Protein AF-0000000081334582 (afdb_homodimer)

Solvent-accessible surface area (backbone atoms only — not comparable to full-atom values): 8403 Å² total; per-residue (Å²): 126,75,81,68,70,69,59,63,74,26,74,63,41,49,38,50,49,47,20,54,51,28,42,48,40,22,50,53,44,49,51,43,34,54,54,37,49,55,49,31,76,65,43,90,44,72,69,58,22,52,49,34,50,51,47,31,52,56,46,48,57,39,25,53,53,34,41,52,52,18,51,52,36,48,50,54,53,57,71,73,97,124,75,82,68,70,69,59,62,73,26,73,62,42,49,38,51,48,47,21,55,52,30,42,49,40,22,50,52,43,51,51,43,32,54,54,38,48,56,48,31,75,65,43,90,44,72,69,58,22,50,51,34,49,52,47,30,52,56,46,51,56,40,25,54,55,34,41,52,50,18,52,52,38,48,50,56,55,56,71,73,97

Foldseek 3Di:
DVVPPVCVCDVLVVLVVLLVVLVVLLVVLVVQLVVLQVCLVVDPDPVSSVVSNVVSVVSNVVSVVSNVVSVVSVVVSVVVD/DVVPPPCVCDPLVVLVVLLVVLVVLLVVLVVQLVVLQVCLVVDPDPVSSVVSNVVSVVSNVVSVVSNVVSVVSVVVSVVVD

Organism: NCBI:txid2813360

Structure (mmCIF, N/CA/C/O backbone):
data_AF-0000000081334582-model_v1
#
loop_
_entity.id
_entity.type
_entity.pdbx_description
1 polymer 'Uncharacterized protein'
#
loop_
_atom_site.group_PDB
_atom_site.id
_atom_site.type_symbol
_atom_site.label_atom_id
_atom_site.label_alt_id
_atom_site.label_comp_id
_atom_s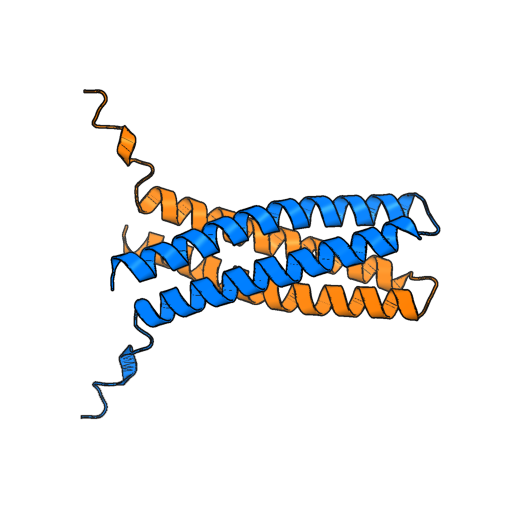ite.label_asym_id
_atom_site.label_entity_id
_atom_site.label_seq_id
_atom_site.pdbx_PDB_ins_code
_atom_site.Cartn_x
_atom_site.Cartn_y
_atom_site.Cartn_z
_atom_site.occupancy
_atom_site.B_iso_or_equiv
_atom_site.auth_seq_id
_atom_site.auth_comp_id
_atom_site.auth_asym_id
_atom_site.auth_atom_id
_atom_site.pdbx_PDB_model_num
ATOM 1 N N . MET A 1 1 ? -18 18.875 32.906 1 37.09 1 MET A N 1
ATOM 2 C CA . MET A 1 1 ? -16.578 18.531 32.875 1 37.09 1 MET A CA 1
ATOM 3 C C . MET A 1 1 ? -16.266 17.562 31.75 1 37.09 1 MET A C 1
ATOM 5 O O . MET A 1 1 ? -15.125 17.125 31.594 1 37.09 1 MET A O 1
ATOM 9 N N . LYS A 1 2 ? -17.203 16.766 31.312 1 43.19 2 LYS A N 1
ATOM 10 C CA . LYS A 1 2 ? -17.031 15.742 30.297 1 43.19 2 LYS A CA 1
ATOM 11 C C . LYS A 1 2 ? -16.672 16.344 28.953 1 43.19 2 LYS A C 1
ATOM 13 O O . LYS A 1 2 ? -16.5 15.633 27.969 1 43.19 2 LYS A O 1
ATOM 18 N N . LYS A 1 3 ? -17.047 17.531 28.656 1 45.72 3 LYS A N 1
ATOM 19 C CA . LYS A 1 3 ? -16.781 18.141 27.359 1 45.72 3 LYS A CA 1
ATOM 20 C C . LYS A 1 3 ? -15.297 18.125 27.031 1 45.72 3 LYS A C 1
ATOM 22 O O . LYS A 1 3 ? -14.891 18.5 25.922 1 45.72 3 LYS A O 1
ATOM 27 N N . LEU A 1 4 ? -14.406 18.188 28.047 1 42.03 4 LEU A N 1
ATOM 28 C CA . LEU A 1 4 ? -12.984 18.453 27.891 1 42.03 4 LEU A CA 1
ATOM 29 C C . LEU A 1 4 ? -12.297 17.312 27.141 1 42.03 4 LEU A C 1
ATOM 31 O O . LEU A 1 4 ? -11.391 17.562 26.344 1 42.03 4 LEU A O 1
ATOM 35 N N . ILE A 1 5 ? -12.492 16.062 27.562 1 43.66 5 ILE A N 1
ATOM 36 C CA . ILE A 1 5 ? -11.594 14.992 27.156 1 43.66 5 ILE A CA 1
ATOM 37 C C . ILE A 1 5 ? -11.828 14.648 25.688 1 43.66 5 ILE A C 1
ATOM 39 O O . ILE A 1 5 ? -11.391 13.602 25.203 1 43.66 5 ILE A O 1
ATOM 43 N N . GLN A 1 6 ? -12.891 15 25.094 1 46.78 6 GLN A N 1
ATOM 44 C CA . GLN A 1 6 ? -13.258 14.461 23.797 1 46.78 6 GLN A CA 1
ATOM 45 C C . GLN A 1 6 ? -12.094 14.562 22.812 1 46.78 6 GLN A C 1
ATOM 47 O O . GLN A 1 6 ? -12 13.773 21.875 1 46.78 6 GLN A O 1
ATOM 52 N N . GLY A 1 7 ? -11.562 15.766 22.703 1 42.19 7 GLY A N 1
ATOM 53 C CA . GLY A 1 7 ? -10.719 16.141 21.578 1 42.19 7 GLY A CA 1
ATOM 54 C C . GLY A 1 7 ? -9.328 15.523 21.641 1 42.19 7 GLY A C 1
ATOM 55 O O . GLY A 1 7 ? -8.359 16.109 21.156 1 42.19 7 GLY A O 1
ATOM 56 N N . LEU A 1 8 ? -9.07 14.812 22.562 1 44.09 8 LEU A N 1
ATOM 57 C CA . LEU A 1 8 ? -7.742 14.242 22.734 1 44.09 8 LEU A CA 1
ATOM 58 C C . LEU A 1 8 ? -7.23 13.625 21.438 1 44.09 8 LEU A C 1
ATOM 60 O O . LEU A 1 8 ? -6.035 13.352 21.312 1 44.09 8 LEU A O 1
ATOM 64 N N . ASP A 1 9 ? -8.125 12.883 20.719 1 51.94 9 ASP A N 1
ATOM 65 C CA . ASP A 1 9 ? -7.602 12.445 19.422 1 51.94 9 ASP A CA 1
ATOM 66 C C . ASP A 1 9 ? -7.184 13.648 18.562 1 51.94 9 ASP A C 1
ATOM 68 O O . ASP A 1 9 ? -7.941 14.086 17.703 1 51.94 9 ASP A O 1
ATOM 72 N N . GLY A 1 10 ? -6.762 14.625 19.203 1 54.69 10 GLY A N 1
ATOM 73 C CA . GLY A 1 10 ? -6.293 15.867 18.625 1 54.69 10 GLY A CA 1
ATOM 74 C C . GLY A 1 10 ? -5.332 15.664 17.469 1 54.69 10 GLY A C 1
ATOM 75 O O . GLY A 1 10 ? -5.133 14.539 17.016 1 54.69 10 GLY A O 1
ATOM 76 N N . PRO A 1 11 ? -5.027 16.719 16.875 1 57.72 11 PRO A N 1
ATOM 77 C CA . PRO A 1 11 ? -4.07 16.672 15.773 1 57.72 11 PRO A CA 1
ATOM 78 C C . PRO A 1 11 ? -2.9 15.734 16.031 1 57.72 11 PRO A C 1
ATOM 80 O O . PRO A 1 11 ? -2.393 15.102 15.102 1 57.72 11 PRO A O 1
ATOM 83 N N . ARG A 1 12 ? -2.551 15.617 17.422 1 59.84 12 ARG A N 1
ATOM 84 C CA . ARG A 1 12 ? -1.423 14.758 17.75 1 59.84 12 ARG A CA 1
ATOM 85 C C . ARG A 1 12 ? -1.778 13.289 17.547 1 59.84 12 ARG A C 1
ATOM 87 O O . ARG A 1 12 ? -0.976 12.516 17.016 1 59.84 12 ARG A O 1
ATOM 94 N N . THR A 1 13 ? -2.951 13.047 18.078 1 72.5 13 THR A N 1
ATOM 95 C CA . THR A 1 13 ? -3.385 11.656 17.938 1 72.5 13 THR A CA 1
ATOM 96 C C . THR A 1 13 ? -3.578 11.297 16.469 1 72.5 13 THR A C 1
ATOM 98 O O . THR A 1 13 ? -3.236 10.188 16.047 1 72.5 13 THR A O 1
ATOM 101 N N . ALA A 1 14 ? -3.934 12.305 15.844 1 74.62 14 ALA A N 1
ATOM 102 C CA . ALA A 1 14 ? -4.16 12.086 14.422 1 74.62 14 ALA A CA 1
ATOM 103 C C . ALA A 1 14 ? -2.844 11.867 13.68 1 74.62 14 ALA A C 1
ATOM 105 O O . ALA A 1 14 ? -2.754 11.008 12.805 1 74.62 14 ALA A O 1
ATOM 106 N N . GLN A 1 15 ? -1.847 12.586 14.102 1 81 15 GLN A N 1
ATOM 107 C CA . GLN A 1 15 ? -0.535 12.453 13.477 1 81 15 GLN A CA 1
ATOM 108 C C . GLN A 1 15 ? 0.131 11.141 13.859 1 81 15 GLN A C 1
ATOM 110 O O . GLN A 1 15 ? 0.804 10.516 13.039 1 81 15 GLN A O 1
ATOM 115 N N . GLN A 1 16 ? -0.071 10.805 15.18 1 87.56 16 GLN A N 1
ATOM 116 C CA . GLN A 1 16 ? 0.464 9.523 15.625 1 87.56 16 GLN A CA 1
ATOM 117 C C . GLN A 1 16 ? -0.192 8.359 14.875 1 87.56 16 GLN A C 1
ATOM 119 O O . GLN A 1 16 ? 0.485 7.414 14.477 1 87.56 16 GLN A O 1
ATOM 124 N N . GLU A 1 17 ? -1.398 8.5 14.711 1 92.38 17 GLU A N 1
ATOM 125 C CA . GLU A 1 17 ? -2.123 7.449 14 1 92.38 17 GLU A CA 1
ATOM 126 C C . GLU A 1 17 ? -1.679 7.363 12.539 1 92.38 17 GLU A C 1
ATOM 128 O O . GLU A 1 17 ? -1.506 6.27 12 1 92.38 17 GLU A O 1
ATOM 133 N N . LEU A 1 18 ? -1.497 8.562 12 1 92.94 18 LEU A N 1
ATOM 134 C CA . LEU A 1 18 ? -1.027 8.586 10.617 1 92.94 18 LEU A CA 1
ATOM 135 C C . LEU A 1 18 ? 0.345 7.938 10.5 1 92.94 18 LEU A C 1
ATOM 137 O O . LEU A 1 18 ? 0.577 7.129 9.594 1 92.94 18 LEU A O 1
ATOM 141 N N . PHE A 1 19 ? 1.298 8.234 11.383 1 94.31 19 PHE A N 1
ATOM 142 C CA . PHE A 1 19 ? 2.633 7.652 11.367 1 94.31 19 PHE A CA 1
ATOM 143 C C . PHE A 1 19 ? 2.559 6.133 11.445 1 94.31 19 PHE A C 1
ATOM 145 O O . PHE A 1 19 ? 3.104 5.434 10.586 1 94.31 19 PHE A O 1
ATOM 152 N N . TYR A 1 20 ? 1.829 5.637 12.43 1 96.25 20 TYR A N 1
ATOM 153 C CA . TYR A 1 20 ? 1.783 4.195 12.641 1 96.25 20 TYR A CA 1
ATOM 154 C C . TYR A 1 20 ? 1.104 3.49 11.477 1 96.25 20 TYR A C 1
ATOM 156 O O . TYR A 1 20 ? 1.545 2.422 11.047 1 96.25 20 TYR A O 1
ATOM 164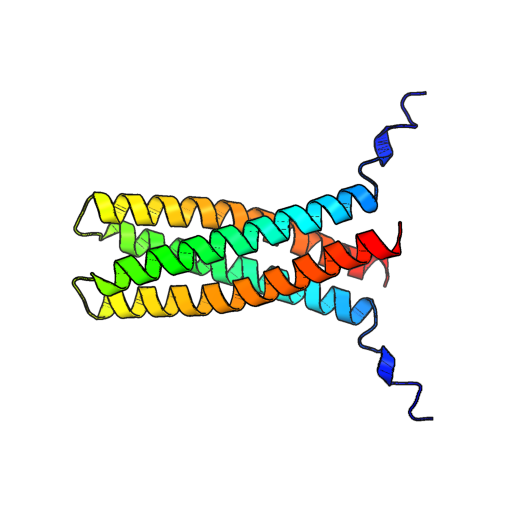 N N . ASP A 1 21 ? 0.007 4.082 10.961 1 97.62 21 ASP A N 1
ATOM 165 C CA . ASP A 1 21 ? -0.731 3.453 9.867 1 97.62 21 ASP A CA 1
ATOM 166 C C . ASP A 1 21 ? 0.089 3.449 8.578 1 97.62 21 ASP A C 1
ATOM 168 O O . ASP A 1 21 ? 0.071 2.473 7.828 1 97.62 21 ASP A O 1
ATOM 172 N N . LEU A 1 22 ? 0.807 4.531 8.305 1 98.12 22 LEU A N 1
ATOM 173 C CA . LEU A 1 22 ? 1.653 4.574 7.117 1 98.12 22 LEU A CA 1
ATOM 174 C C . LEU A 1 22 ? 2.83 3.613 7.25 1 98.12 22 LEU A C 1
ATOM 176 O O . LEU A 1 22 ? 3.225 2.969 6.277 1 98.12 22 LEU A O 1
ATOM 180 N N . GLU A 1 23 ? 3.387 3.521 8.445 1 98.12 23 GLU A N 1
ATOM 181 C CA . GLU A 1 23 ? 4.457 2.562 8.703 1 98.12 23 GLU A CA 1
ATOM 182 C C . GLU A 1 23 ? 3.973 1.129 8.508 1 98.12 23 GLU A C 1
ATOM 184 O O . GLU A 1 23 ? 4.664 0.311 7.898 1 98.12 23 GLU A O 1
ATOM 189 N N . ASP A 1 24 ? 2.857 0.843 9.047 1 98.5 24 ASP A N 1
ATOM 190 C CA . ASP A 1 24 ? 2.254 -0.478 8.898 1 98.5 24 ASP A CA 1
ATOM 191 C C . ASP A 1 24 ? 2.016 -0.81 7.422 1 98.5 24 ASP A C 1
ATOM 193 O O . ASP A 1 24 ? 2.322 -1.916 6.973 1 98.5 24 ASP A O 1
ATOM 197 N N . ALA A 1 25 ? 1.457 0.169 6.695 1 98.75 25 ALA A N 1
ATOM 198 C CA . ALA A 1 25 ? 1.205 -0.038 5.27 1 98.75 25 ALA A CA 1
ATOM 199 C C . ALA A 1 25 ? 2.502 -0.334 4.52 1 98.75 25 ALA A C 1
ATOM 201 O O . ALA A 1 25 ? 2.564 -1.271 3.723 1 98.75 25 ALA A O 1
ATOM 202 N N . ALA A 1 26 ? 3.535 0.423 4.77 1 98.88 26 ALA A N 1
ATOM 203 C CA . ALA A 1 26 ? 4.828 0.198 4.125 1 98.88 26 ALA A CA 1
ATOM 204 C C . ALA A 1 26 ? 5.379 -1.184 4.465 1 98.88 26 ALA A C 1
ATOM 206 O O . ALA A 1 26 ? 5.898 -1.884 3.594 1 98.88 26 ALA A O 1
ATOM 207 N N . ALA A 1 27 ? 5.23 -1.605 5.719 1 98.75 27 ALA A N 1
ATOM 208 C CA . ALA A 1 27 ? 5.73 -2.902 6.172 1 98.75 27 ALA A CA 1
ATOM 209 C C . ALA A 1 27 ? 4.973 -4.043 5.5 1 98.75 27 ALA A C 1
ATOM 211 O O . ALA A 1 27 ? 5.582 -4.996 5.004 1 98.75 27 ALA A O 1
ATOM 212 N N . VAL A 1 28 ? 3.67 -3.961 5.461 1 98.88 28 VAL A N 1
ATOM 213 C CA . VAL A 1 28 ? 2.836 -4.992 4.852 1 98.88 28 VAL A CA 1
ATOM 214 C C . VAL A 1 28 ? 3.154 -5.102 3.363 1 98.88 28 VAL A C 1
ATOM 216 O O . VAL A 1 28 ? 3.281 -6.203 2.828 1 98.88 28 VAL A O 1
ATOM 219 N N . ILE A 1 29 ? 3.266 -3.984 2.705 1 98.94 29 ILE A N 1
ATOM 220 C CA . ILE A 1 29 ? 3.588 -3.994 1.281 1 98.94 29 ILE A CA 1
ATOM 221 C C . ILE A 1 29 ? 4.98 -4.586 1.07 1 98.94 29 ILE A C 1
ATOM 223 O O . ILE A 1 29 ? 5.199 -5.352 0.128 1 98.94 29 ILE A O 1
ATOM 227 N N . GLY A 1 30 ? 5.938 -4.24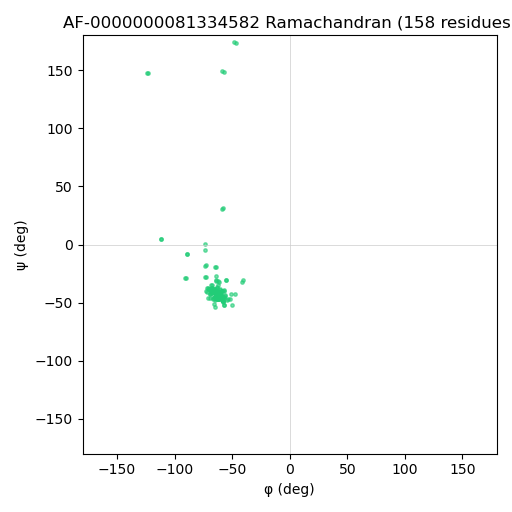6 1.934 1 98.88 30 GLY A N 1
ATOM 228 C CA . GLY A 1 30 ? 7.262 -4.84 1.846 1 98.88 30 GLY A CA 1
ATOM 229 C C . GLY A 1 30 ? 7.25 -6.352 1.975 1 98.88 30 GLY A C 1
ATOM 230 O O . GLY A 1 30 ? 7.902 -7.051 1.2 1 98.88 30 GLY A O 1
ATOM 231 N N . TRP A 1 31 ? 6.57 -6.758 2.936 1 98.88 31 TRP A N 1
ATOM 232 C CA . TRP A 1 31 ? 6.395 -8.195 3.102 1 98.88 31 TRP A CA 1
ATOM 233 C C . TRP A 1 31 ? 5.758 -8.812 1.86 1 98.88 31 TRP A C 1
ATOM 235 O O . TRP A 1 31 ? 6.219 -9.852 1.37 1 98.88 31 TRP A O 1
ATOM 245 N N . ALA A 1 32 ? 4.656 -8.25 1.325 1 98.88 32 ALA A N 1
ATOM 246 C CA . ALA A 1 32 ? 3.955 -8.758 0.151 1 98.88 32 ALA A CA 1
ATOM 247 C C . ALA A 1 32 ? 4.895 -8.867 -1.046 1 98.88 32 ALA A C 1
ATOM 249 O O . ALA A 1 32 ? 4.875 -9.867 -1.771 1 98.88 32 ALA A O 1
ATOM 250 N N . VAL A 1 33 ? 5.684 -7.855 -1.23 1 98.81 33 VAL A N 1
ATOM 251 C CA . VAL A 1 33 ? 6.625 -7.828 -2.344 1 98.81 33 VAL A CA 1
ATOM 252 C C . VAL A 1 33 ? 7.598 -9 -2.232 1 98.81 33 VAL A C 1
ATOM 254 O O . VAL A 1 33 ? 7.883 -9.672 -3.225 1 98.81 33 VAL A O 1
ATOM 257 N N . VAL A 1 34 ? 8.125 -9.289 -1.065 1 98.38 34 VAL A N 1
ATOM 258 C CA . VAL A 1 34 ? 9.039 -10.398 -0.834 1 98.38 34 VAL A CA 1
ATOM 259 C C . VAL A 1 34 ? 8.344 -11.719 -1.137 1 98.38 34 VAL A C 1
ATOM 261 O O . VAL A 1 34 ? 8.875 -12.562 -1.862 1 98.38 34 VAL A O 1
ATOM 264 N N . GLU A 1 35 ? 7.121 -11.891 -0.629 1 98 35 GLU A N 1
ATOM 265 C CA . GLU A 1 35 ? 6.355 -13.117 -0.836 1 98 35 GLU A CA 1
ATOM 266 C C . GLU A 1 35 ? 6.023 -13.32 -2.312 1 98 35 GLU A C 1
ATOM 268 O O . GLU A 1 35 ? 6.18 -14.422 -2.844 1 98 35 GLU A O 1
ATOM 273 N N . LEU A 1 36 ? 5.621 -12.305 -3.008 1 98.25 36 LEU A N 1
ATOM 274 C CA . LEU A 1 36 ? 5.262 -12.383 -4.418 1 98.25 36 LEU A CA 1
ATOM 275 C C . LEU A 1 36 ? 6.48 -12.719 -5.273 1 98.25 36 LEU A C 1
ATOM 277 O O . LEU A 1 36 ? 6.379 -13.477 -6.238 1 98.25 36 LEU A O 1
ATOM 281 N N . SER A 1 37 ? 7.598 -12.156 -4.922 1 97.31 37 SER A N 1
ATOM 282 C CA . SE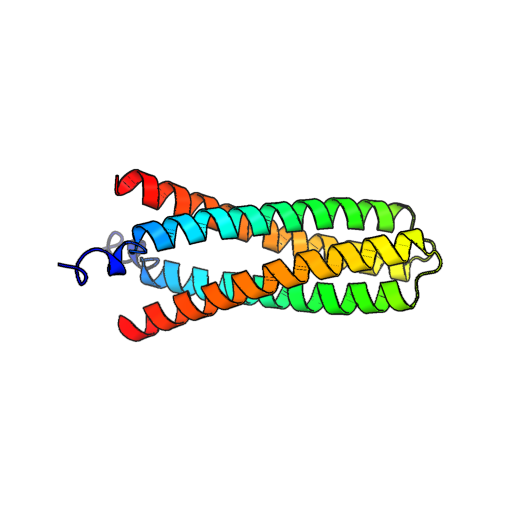R A 1 37 ? 8.828 -12.438 -5.648 1 97.31 37 SER A CA 1
ATOM 283 C C . SER A 1 37 ? 9.242 -13.898 -5.492 1 97.31 37 SER A C 1
ATOM 285 O O . SER A 1 37 ? 9.734 -14.516 -6.441 1 97.31 37 SER A O 1
ATOM 287 N N . ALA A 1 38 ? 9.039 -14.383 -4.27 1 95.62 38 ALA A N 1
ATOM 288 C CA . ALA A 1 38 ? 9.336 -15.797 -4.027 1 95.62 38 ALA A CA 1
ATOM 289 C C . ALA A 1 38 ? 8.422 -16.703 -4.844 1 95.62 38 ALA A C 1
ATOM 291 O O . ALA A 1 38 ? 8.867 -17.688 -5.426 1 95.62 38 ALA A O 1
ATOM 292 N N . ILE A 1 39 ? 7.168 -16.375 -4.918 1 94.88 39 ILE A N 1
ATOM 293 C CA . ILE A 1 39 ? 6.219 -17.141 -5.711 1 94.88 39 ILE A CA 1
ATOM 294 C C . ILE A 1 39 ? 6.586 -17.047 -7.188 1 94.88 39 ILE A C 1
ATOM 296 O O . ILE A 1 39 ? 6.535 -18.047 -7.91 1 94.88 39 ILE A O 1
ATOM 300 N N . ALA A 1 40 ? 6.879 -15.844 -7.613 1 95.56 40 ALA A N 1
ATOM 301 C CA . ALA A 1 40 ? 7.258 -15.625 -9.008 1 95.56 40 ALA A CA 1
ATOM 302 C C . ALA A 1 40 ? 8.469 -16.469 -9.383 1 95.56 40 ALA A C 1
ATOM 304 O O . ALA A 1 40 ? 8.547 -17 -10.5 1 95.56 40 ALA A O 1
ATOM 305 N N . ALA A 1 41 ? 9.414 -16.594 -8.492 1 94.19 41 ALA A N 1
ATOM 306 C CA . ALA A 1 41 ? 10.648 -17.344 -8.742 1 94.19 41 ALA A CA 1
ATOM 307 C C . ALA A 1 41 ? 10.352 -18.828 -8.945 1 94.19 41 ALA A C 1
ATOM 309 O O . ALA A 1 41 ? 11.109 -19.531 -9.609 1 94.19 41 ALA A O 1
ATOM 310 N N . ASN A 1 42 ? 9.188 -19.25 -8.484 1 87.88 42 ASN A N 1
ATOM 311 C CA . ASN A 1 42 ? 8.797 -20.656 -8.578 1 87.88 42 ASN A CA 1
ATOM 312 C C . ASN A 1 42 ? 7.633 -20.844 -9.547 1 87.88 42 ASN A C 1
ATOM 314 O O . ASN A 1 42 ? 7.012 -21.906 -9.57 1 87.88 42 ASN A O 1
ATOM 318 N N . GLY A 1 43 ? 7.32 -19.766 -10.133 1 82.88 43 GLY A N 1
ATOM 319 C CA . GLY A 1 4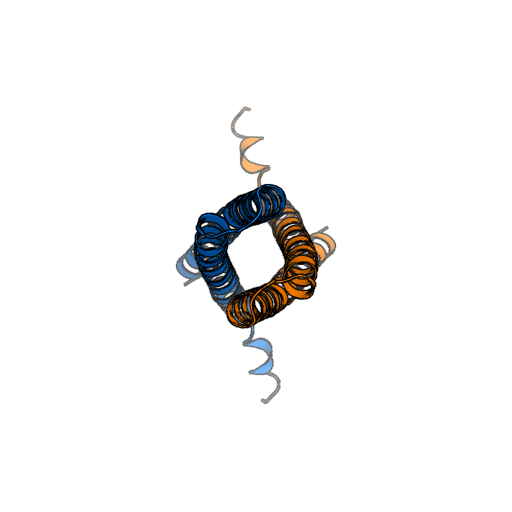3 ? 6.152 -19.781 -11 1 82.88 43 GLY A CA 1
ATOM 320 C C . GLY A 1 43 ? 6.262 -20.797 -12.125 1 82.88 43 GLY A C 1
ATOM 321 O O . GLY A 1 43 ? 7.359 -21.078 -12.609 1 82.88 43 GLY A O 1
ATOM 322 N N . LYS A 1 44 ? 5.172 -21.328 -12.547 1 80.56 44 LYS A N 1
ATOM 323 C CA . LYS A 1 44 ? 5.148 -22.453 -13.492 1 80.56 44 LYS A CA 1
ATOM 324 C C . LYS A 1 44 ? 5.094 -21.938 -14.938 1 80.56 44 LYS A C 1
ATOM 326 O O . LYS A 1 44 ? 5.582 -22.609 -15.852 1 80.56 44 LYS A O 1
ATOM 331 N N . THR A 1 45 ? 4.418 -20.641 -15 1 90.62 45 THR A N 1
ATOM 332 C CA . THR A 1 45 ? 4.305 -20.141 -16.359 1 90.62 45 THR A CA 1
ATOM 333 C C . THR A 1 45 ? 4.949 -18.766 -16.484 1 90.62 45 THR A C 1
ATOM 335 O O . THR A 1 45 ? 4.914 -17.969 -15.531 1 90.62 45 THR A O 1
ATOM 338 N N . PRO A 1 46 ? 5.504 -18.469 -17.625 1 93.88 46 PRO A N 1
ATOM 339 C CA . PRO A 1 46 ? 6.133 -17.156 -17.844 1 93.88 46 PRO A CA 1
ATOM 340 C C . PRO A 1 46 ? 5.164 -16 -17.656 1 93.88 46 PRO A C 1
ATOM 342 O O . PRO A 1 46 ? 5.543 -14.945 -17.141 1 93.88 46 PRO A O 1
ATOM 345 N N . SER A 1 47 ? 3.947 -16.125 -18.094 1 93.25 47 SER A N 1
ATOM 346 C CA . SER A 1 47 ? 2.955 -15.062 -18 1 93.25 47 SER A CA 1
ATOM 347 C C . SER A 1 47 ? 2.629 -14.75 -16.547 1 93.25 47 SER A C 1
ATOM 349 O O . SER A 1 47 ? 2.514 -13.578 -16.172 1 93.25 47 SER A O 1
ATOM 351 N N . GLU A 1 48 ? 2.543 -15.789 -15.781 1 92.88 48 GLU A N 1
ATOM 352 C CA . GLU A 1 48 ? 2.268 -15.609 -14.359 1 92.88 48 GLU A CA 1
ATOM 353 C C . GLU A 1 48 ? 3.453 -14.961 -13.641 1 92.88 48 GLU A C 1
ATOM 355 O O . GLU A 1 48 ? 3.273 -14.062 -12.82 1 92.88 48 GLU A O 1
ATOM 360 N N . THR A 1 49 ? 4.57 -15.43 -13.992 1 95.56 49 THR A N 1
ATOM 361 C CA . THR A 1 49 ? 5.789 -14.875 -13.414 1 95.56 49 THR A CA 1
ATOM 362 C C . THR A 1 49 ? 5.918 -13.391 -13.75 1 95.56 49 THR A C 1
ATOM 364 O O . THR A 1 49 ? 6.188 -12.578 -12.867 1 95.56 49 THR A O 1
ATOM 367 N N . ALA A 1 50 ? 5.648 -13.031 -14.938 1 96.31 50 ALA A N 1
ATOM 368 C CA . ALA A 1 50 ? 5.742 -11.641 -15.375 1 96.31 50 ALA A CA 1
ATOM 369 C C . ALA A 1 50 ? 4.719 -10.766 -14.656 1 96.31 50 ALA A C 1
ATOM 371 O O . ALA A 1 50 ? 5.02 -9.633 -14.281 1 96.31 50 ALA A O 1
ATOM 372 N N . ALA A 1 51 ? 3.566 -11.297 -14.539 1 96.06 51 ALA A N 1
ATOM 373 C CA . ALA A 1 51 ? 2.516 -10.555 -13.844 1 96.06 51 ALA A CA 1
ATOM 374 C C . ALA A 1 51 ? 2.9 -10.281 -12.398 1 96.06 51 ALA A C 1
ATOM 376 O O . ALA A 1 51 ? 2.775 -9.148 -11.914 1 96.06 51 ALA A O 1
ATOM 377 N N . LEU A 1 52 ? 3.434 -11.305 -11.734 1 97.75 52 LEU A N 1
ATOM 378 C CA . LEU A 1 52 ? 3.803 -11.164 -10.336 1 97.75 52 LEU A CA 1
ATOM 379 C C . LEU A 1 52 ? 4.977 -10.211 -10.172 1 97.75 52 LEU A C 1
ATOM 381 O O . LEU A 1 52 ? 5.031 -9.445 -9.203 1 97.75 52 LEU A O 1
ATOM 385 N N . ILE A 1 53 ? 5.875 -10.188 -11.055 1 98 53 ILE A N 1
ATOM 386 C CA . ILE A 1 53 ? 7.02 -9.281 -11.023 1 98 53 ILE A CA 1
ATOM 387 C C . ILE A 1 53 ? 6.551 -7.844 -11.219 1 98 53 ILE A C 1
ATOM 389 O O . ILE A 1 53 ? 6.984 -6.941 -10.5 1 98 53 ILE A O 1
ATOM 393 N N . LYS A 1 54 ? 5.621 -7.648 -12.133 1 98.31 54 LYS A N 1
ATOM 394 C CA . LYS A 1 54 ? 5.074 -6.316 -12.375 1 98.31 54 LYS A CA 1
ATOM 395 C C . LYS A 1 54 ? 4.328 -5.801 -11.148 1 98.31 54 LYS A C 1
ATOM 397 O O . LYS A 1 54 ? 4.508 -4.652 -10.742 1 98.31 54 LYS A O 1
ATOM 402 N N . ILE A 1 55 ? 3.514 -6.637 -10.586 1 98.81 55 ILE A N 1
ATOM 403 C CA . ILE A 1 55 ? 2.785 -6.273 -9.375 1 98.81 55 ILE A CA 1
ATOM 404 C C . ILE A 1 55 ? 3.773 -5.887 -8.273 1 98.81 55 ILE A C 1
ATOM 406 O O . ILE A 1 55 ? 3.607 -4.855 -7.617 1 98.81 55 ILE A O 1
ATOM 410 N N . SER A 1 56 ? 4.785 -6.727 -8.07 1 98.81 56 SER A N 1
ATOM 411 C CA . SER A 1 56 ? 5.781 -6.492 -7.027 1 98.81 56 SER A CA 1
ATOM 412 C C . SER A 1 56 ? 6.504 -5.168 -7.242 1 98.81 56 SER A C 1
ATOM 414 O O . SER A 1 56 ? 6.73 -4.418 -6.289 1 98.81 56 SER A O 1
ATOM 416 N N . ALA A 1 57 ? 6.852 -4.891 -8.461 1 98.62 57 ALA A N 1
ATOM 417 C CA . ALA A 1 57 ? 7.574 -3.658 -8.773 1 98.62 57 ALA A CA 1
ATOM 418 C C . ALA A 1 57 ? 6.715 -2.432 -8.477 1 98.62 57 ALA A C 1
ATOM 420 O O . ALA A 1 57 ? 7.199 -1.451 -7.906 1 98.62 57 ALA A O 1
ATOM 421 N N . LEU A 1 58 ? 5.488 -2.416 -8.867 1 98.81 58 LEU A N 1
ATOM 422 C CA . LEU A 1 58 ? 4.582 -1.296 -8.625 1 98.81 58 LEU A CA 1
ATOM 423 C C . LEU A 1 58 ? 4.324 -1.115 -7.133 1 98.81 58 LEU A C 1
ATOM 425 O O . LEU A 1 58 ? 4.309 0.012 -6.633 1 98.81 58 LEU A O 1
ATOM 429 N N . LEU A 1 59 ? 4.16 -2.234 -6.434 1 98.94 59 LEU A N 1
ATOM 430 C CA . LEU A 1 59 ? 3.961 -2.17 -4.988 1 98.94 59 LEU A CA 1
ATOM 431 C C . LEU A 1 59 ? 5.207 -1.625 -4.293 1 98.94 59 LEU A C 1
ATOM 433 O O . LEU A 1 59 ? 5.102 -0.845 -3.346 1 98.94 59 LEU A O 1
ATOM 437 N N . ALA A 1 60 ? 6.371 -1.999 -4.766 1 98.81 60 ALA A N 1
ATOM 438 C CA . ALA A 1 60 ? 7.617 -1.516 -4.18 1 98.81 60 ALA A CA 1
ATOM 439 C C . ALA A 1 60 ? 7.742 -0.001 -4.328 1 98.81 60 ALA A C 1
ATOM 441 O O . ALA A 1 60 ? 8.188 0.683 -3.402 1 98.81 60 ALA A O 1
ATOM 442 N N . ALA A 1 61 ? 7.371 0.47 -5.453 1 98.75 61 ALA A N 1
ATOM 443 C CA . ALA A 1 61 ? 7.395 1.915 -5.668 1 98.75 61 ALA A CA 1
ATOM 444 C C . ALA A 1 61 ? 6.473 2.631 -4.684 1 98.75 61 ALA A C 1
ATOM 446 O O . ALA A 1 61 ? 6.836 3.668 -4.125 1 98.75 61 ALA A O 1
ATOM 447 N N . GLN A 1 62 ? 5.312 2.094 -4.484 1 98.75 62 GLN A N 1
ATOM 448 C CA . GLN A 1 62 ? 4.379 2.68 -3.523 1 98.75 62 GLN A CA 1
ATOM 449 C C . GLN A 1 62 ? 4.914 2.561 -2.1 1 98.75 62 GLN A C 1
ATOM 451 O O . GLN A 1 62 ? 4.727 3.467 -1.284 1 98.75 62 GLN A O 1
ATOM 456 N N . GLN A 1 63 ? 5.48 1.491 -1.764 1 98.88 63 GLN A N 1
ATOM 457 C CA . GLN A 1 63 ? 6.07 1.278 -0.446 1 98.88 63 GLN A CA 1
ATOM 458 C C . GLN A 1 63 ? 7.07 2.381 -0.104 1 98.88 63 GLN A C 1
ATOM 460 O O . GLN A 1 63 ? 7.074 2.895 1.017 1 98.88 63 GLN A O 1
ATOM 465 N N . GLU A 1 64 ? 7.91 2.672 -1.022 1 98.62 64 GLU A N 1
ATOM 466 C CA . GLU A 1 64 ? 8.922 3.699 -0.81 1 98.62 64 GLU A CA 1
ATOM 467 C C . GLU A 1 64 ? 8.289 5.047 -0.476 1 98.62 64 GLU A C 1
ATOM 469 O O . GLU A 1 64 ? 8.719 5.734 0.449 1 98.62 64 GLU A O 1
ATOM 474 N N . LYS A 1 65 ? 7.305 5.422 -1.193 1 98.06 65 LYS A N 1
ATOM 475 C CA . LYS A 1 65 ? 6.625 6.688 -0.954 1 98.06 65 LYS A CA 1
ATOM 476 C C . LYS A 1 65 ? 5.984 6.715 0.431 1 98.06 65 LYS A C 1
ATOM 478 O O . LYS A 1 65 ? 6.102 7.707 1.156 1 98.06 65 LYS A O 1
ATOM 483 N N . LEU A 1 66 ? 5.297 5.633 0.752 1 98.44 66 LEU A N 1
ATOM 484 C CA . LEU A 1 66 ? 4.602 5.574 2.035 1 98.44 66 LEU A CA 1
ATOM 485 C C . LEU A 1 66 ? 5.594 5.641 3.191 1 98.44 66 LEU A C 1
ATOM 487 O O . LEU A 1 66 ? 5.309 6.246 4.227 1 98.44 66 LEU A O 1
ATOM 491 N N . ALA A 1 67 ? 6.742 5.012 3.002 1 98.31 67 ALA A N 1
ATOM 492 C CA . ALA A 1 67 ? 7.781 5.051 4.023 1 98.31 67 ALA A CA 1
ATOM 493 C C . ALA A 1 67 ? 8.297 6.473 4.23 1 98.31 67 ALA A C 1
ATOM 495 O O . ALA A 1 67 ? 8.547 6.891 5.359 1 98.31 67 ALA A O 1
ATOM 496 N N . VAL A 1 68 ? 8.477 7.152 3.145 1 96.94 68 VAL A N 1
ATOM 497 C CA . VAL A 1 68 ? 8.922 8.539 3.215 1 96.94 68 VAL A CA 1
ATOM 498 C C . VAL A 1 68 ? 7.922 9.359 4.023 1 96.94 68 VAL A C 1
ATOM 500 O O . VAL A 1 68 ? 8.305 10.086 4.941 1 96.94 68 VAL A O 1
ATOM 503 N N . TYR A 1 69 ? 6.633 9.211 3.744 1 95.94 69 TYR A N 1
ATOM 504 C CA . TYR A 1 69 ? 5.609 9.984 4.438 1 95.94 69 TYR A CA 1
ATOM 505 C C . TYR A 1 69 ? 5.527 9.586 5.906 1 95.94 69 TYR A C 1
ATOM 507 O O . TYR A 1 69 ? 5.246 10.422 6.77 1 95.94 69 TYR A O 1
ATOM 515 N N . ALA A 1 70 ? 5.695 8.305 6.199 1 96.25 70 ALA A N 1
ATOM 516 C CA . ALA A 1 70 ? 5.75 7.875 7.598 1 96.25 70 ALA A CA 1
ATOM 517 C C . ALA A 1 70 ? 6.863 8.602 8.352 1 96.25 70 ALA A C 1
ATOM 519 O O . ALA A 1 70 ? 6.66 9.055 9.477 1 96.25 70 ALA A O 1
ATOM 520 N N . GLY A 1 71 ? 8.023 8.672 7.719 1 94.88 71 GLY A N 1
ATOM 521 C CA . GLY A 1 71 ? 9.125 9.406 8.312 1 94.88 71 GLY A CA 1
ATOM 522 C C . GLY A 1 71 ? 8.805 10.867 8.555 1 94.88 71 GLY A C 1
ATOM 523 O O . GLY A 1 71 ? 9.156 11.414 9.602 1 94.88 71 GLY A O 1
ATOM 524 N N . GLU A 1 72 ? 8.164 11.531 7.598 1 92.5 72 GLU A N 1
ATOM 525 C CA . GLU A 1 72 ? 7.766 12.93 7.746 1 92.5 72 GLU A CA 1
ATOM 526 C C . GLU A 1 72 ? 6.805 13.102 8.922 1 92.5 72 GLU A C 1
ATOM 528 O O . GLU A 1 72 ? 6.941 14.047 9.703 1 92.5 72 GLU A O 1
ATOM 533 N N . ALA A 1 73 ? 5.809 12.203 8.984 1 91.06 73 ALA A N 1
ATOM 534 C CA . ALA A 1 73 ? 4.828 12.25 10.07 1 91.06 73 ALA A CA 1
ATOM 535 C C . ALA A 1 73 ? 5.504 12.086 11.422 1 91.06 73 ALA A C 1
ATOM 537 O O . ALA A 1 73 ? 5.141 12.758 12.391 1 91.06 73 ALA A O 1
ATOM 538 N N . LYS A 1 74 ? 6.484 11.227 11.477 1 91.19 74 LYS A N 1
ATOM 539 C CA . LYS A 1 74 ? 7.234 11.008 12.703 1 91.19 74 LYS A CA 1
ATOM 540 C C . LYS A 1 74 ? 8 12.258 13.117 1 91.19 74 LYS A C 1
ATOM 542 O O . LYS A 1 74 ? 8.008 12.633 14.289 1 91.19 74 LYS A O 1
ATOM 547 N N . SER A 1 75 ? 8.695 12.867 12.172 1 89.56 75 SER A N 1
ATOM 548 C CA . SER A 1 75 ? 9.492 14.062 12.422 1 89.56 75 SER A CA 1
ATOM 549 C C . SER A 1 75 ? 8.617 15.211 12.906 1 89.56 75 SER A C 1
ATOM 551 O O . SER A 1 75 ? 9.023 15.984 13.773 1 89.56 75 SER A O 1
ATOM 553 N N . GLN A 1 76 ? 7.453 15.438 12.305 1 81.88 76 GLN A N 1
ATOM 554 C CA . GLN A 1 76 ? 6.527 16.5 12.703 1 81.88 76 GLN A CA 1
ATOM 555 C C . GLN A 1 76 ? 6.051 16.297 14.141 1 81.88 76 GLN A C 1
ATOM 557 O O . GLN A 1 76 ? 5.812 17.281 14.852 1 81.88 76 GLN A O 1
ATOM 562 N N . ARG A 1 77 ? 5.949 15.117 14.531 1 77.69 77 ARG A N 1
ATOM 563 C CA . ARG A 1 77 ? 5.586 14.812 15.906 1 77.69 77 ARG A CA 1
ATOM 564 C C . ARG A 1 77 ? 6.703 15.203 16.875 1 77.69 77 ARG A C 1
ATOM 566 O O . ARG A 1 77 ? 6.441 15.695 17.969 1 77.69 77 ARG A O 1
ATOM 573 N N . ILE A 1 78 ? 7.918 14.969 16.406 1 74.62 78 ILE A N 1
ATOM 574 C CA . ILE A 1 78 ? 9.078 15.266 17.234 1 74.62 78 ILE A CA 1
ATOM 575 C C . ILE A 1 78 ? 9.234 16.781 17.375 1 74.62 78 ILE A C 1
ATOM 577 O O . ILE A 1 78 ? 9.562 17.281 18.453 1 74.62 78 ILE A O 1
ATOM 581 N N . THR A 1 79 ? 9 17.609 16.391 1 74.81 79 THR A N 1
ATOM 582 C CA . THR A 1 79 ? 9.203 19.047 16.406 1 74.81 79 THR A CA 1
ATOM 583 C C . THR A 1 79 ? 8.125 19.734 17.25 1 74.81 79 THR A C 1
ATOM 585 O O . THR A 1 79 ? 8.336 20.828 17.75 1 74.81 79 THR A O 1
ATOM 588 N N . ARG A 1 80 ? 7.02 19.125 17.312 1 64.81 80 ARG A N 1
ATOM 589 C CA . ARG A 1 80 ? 5.941 19.75 18.062 1 64.81 80 ARG A CA 1
ATOM 590 C C . ARG A 1 80 ? 5.969 19.328 19.531 1 64.81 80 ARG A C 1
ATOM 592 O O . ARG A 1 80 ? 5.191 19.828 20.344 1 64.81 80 ARG A O 1
ATOM 599 N N . LEU A 1 81 ? 6.73 18.453 19.844 1 54.06 81 LEU A N 1
ATOM 600 C CA . LEU A 1 81 ? 6.945 18.125 21.25 1 54.06 81 LEU A CA 1
ATOM 601 C C . LEU A 1 81 ? 7.988 19.047 21.875 1 54.06 81 LEU A C 1
ATOM 603 O O . LEU A 1 81 ? 8.883 19.531 21.172 1 54.06 81 LEU A O 1
ATOM 607 N N . MET B 1 1 ? 15.625 38.438 -5.434 1 38.41 1 MET B N 1
ATOM 608 C CA . MET B 1 1 ? 14.273 38.031 -5.84 1 38.41 1 MET B CA 1
ATOM 609 C C . MET B 1 1 ? 14.102 36.531 -5.805 1 38.41 1 MET B C 1
ATOM 611 O O . MET B 1 1 ? 13.047 36 -6.168 1 38.41 1 MET B O 1
ATOM 615 N N . LYS B 1 2 ? 15.133 35.781 -5.988 1 44.34 2 LYS B N 1
ATOM 616 C CA . LYS B 1 2 ? 15.133 34.312 -6.047 1 44.34 2 LYS B CA 1
ATOM 617 C C . LYS B 1 2 ? 14.664 33.719 -4.723 1 44.34 2 LYS B C 1
ATOM 619 O O . LYS B 1 2 ? 14.531 32.5 -4.605 1 44.34 2 LYS B O 1
ATOM 624 N N . LYS B 1 3 ? 14.922 34.2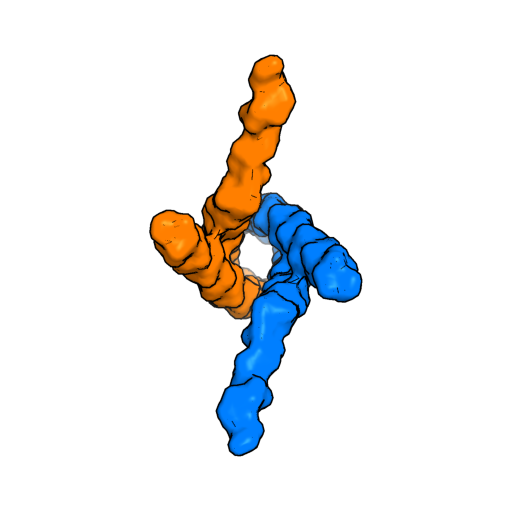5 -3.629 1 46.38 3 LYS B N 1
ATOM 625 C CA . LYS B 1 3 ? 14.547 33.719 -2.326 1 46.38 3 LYS B CA 1
ATOM 626 C C . LYS B 1 3 ? 13.047 33.469 -2.238 1 46.38 3 LYS B C 1
ATOM 628 O O . LYS B 1 3 ? 12.562 32.906 -1.248 1 46.38 3 LYS B O 1
ATOM 633 N N . LEU B 1 4 ? 12.195 34.219 -2.93 1 42.59 4 LEU B N 1
ATOM 634 C CA . LEU B 1 4 ? 10.75 34.25 -2.787 1 42.59 4 LEU B CA 1
ATOM 635 C C . LEU B 1 4 ? 10.141 32.906 -3.191 1 42.59 4 LEU B C 1
ATOM 637 O O . LEU B 1 4 ? 9.156 32.469 -2.6 1 42.59 4 LEU B O 1
ATOM 641 N N . ILE B 1 5 ? 10.438 32.375 -4.41 1 44.22 5 ILE B N 1
ATOM 642 C CA . ILE B 1 5 ? 9.648 31.297 -5 1 44.22 5 ILE B CA 1
ATOM 643 C C . ILE B 1 5 ? 9.945 29.984 -4.277 1 44.22 5 ILE B C 1
ATOM 645 O O . ILE B 1 5 ? 9.594 28.906 -4.758 1 44.22 5 ILE B O 1
ATOM 649 N N . GLN B 1 6 ? 10.984 29.844 -3.572 1 47.09 6 GLN B N 1
ATOM 650 C CA . GLN B 1 6 ? 11.414 28.531 -3.082 1 47.09 6 GLN B CA 1
ATOM 651 C C . GLN B 1 6 ? 10.281 27.812 -2.363 1 47.09 6 GLN B C 1
ATOM 653 O O . GLN B 1 6 ? 10.305 26.594 -2.219 1 47.09 6 GLN B O 1
ATOM 658 N N . GLY B 1 7 ? 9.625 28.547 -1.4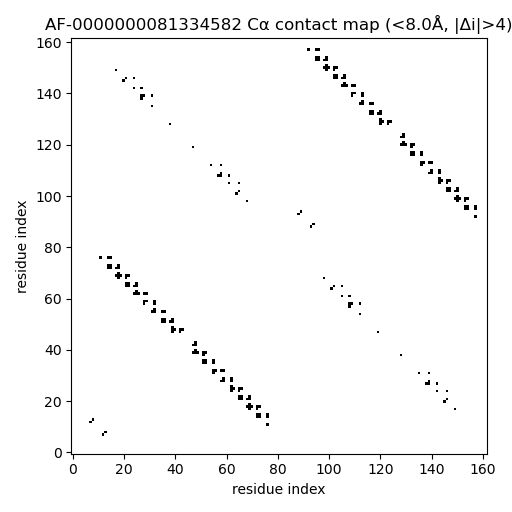94 1 42.09 7 GLY B N 1
ATOM 659 C CA . GLY B 1 7 ? 8.742 27.969 -0.49 1 42.09 7 GLY B CA 1
ATOM 660 C C . GLY B 1 7 ? 7.438 27.469 -1.065 1 42.09 7 GLY B C 1
ATOM 661 O O . GLY B 1 7 ? 6.426 27.406 -0.363 1 42.09 7 GLY B O 1
ATOM 662 N N . LEU B 1 8 ? 7.215 27.672 -2.23 1 44.25 8 LEU B N 1
ATOM 663 C CA . LEU B 1 8 ? 5.941 27.297 -2.836 1 44.25 8 LEU B CA 1
ATOM 664 C C . LEU B 1 8 ? 5.598 25.844 -2.514 1 44.25 8 LEU B C 1
ATOM 666 O O . LEU B 1 8 ? 4.457 25.422 -2.703 1 44.25 8 LEU B O 1
ATOM 670 N N . ASP B 1 9 ? 6.621 24.938 -2.602 1 52 9 ASP B N 1
ATOM 671 C CA . ASP B 1 9 ? 6.242 23.609 -2.143 1 52 9 ASP B CA 1
ATOM 672 C C . ASP B 1 9 ? 5.773 23.641 -0.689 1 52 9 ASP B C 1
ATOM 674 O O . ASP B 1 9 ? 6.535 23.312 0.221 1 52 9 ASP B O 1
ATOM 678 N N . GLY B 1 10 ? 5.227 24.703 -0.333 1 55.12 10 GLY B N 1
ATOM 679 C CA . GLY B 1 10 ? 4.684 24.969 0.986 1 55.12 10 GLY B CA 1
ATOM 680 C C . GLY B 1 10 ? 3.789 23.875 1.511 1 55.12 10 GLY B C 1
ATOM 681 O O . GLY B 1 10 ? 3.691 22.797 0.9 1 55.12 10 GLY B O 1
ATOM 682 N N . PRO B 1 11 ? 3.42 24.047 2.67 1 57.94 11 PRO B N 1
ATOM 683 C CA . PRO B 1 11 ? 2.516 23.078 3.301 1 57.94 11 PRO B CA 1
ATOM 684 C C . PRO B 1 11 ? 1.413 22.594 2.359 1 57.94 11 PRO B C 1
ATOM 686 O O . PRO B 1 11 ? 0.999 21.438 2.426 1 57.94 11 PRO B O 1
ATOM 689 N N . ARG B 1 12 ? 1.008 23.594 1.423 1 60.09 12 ARG B N 1
ATOM 690 C CA . ARG B 1 12 ? -0.06 23.234 0.495 1 60.09 12 ARG B CA 1
ATOM 691 C C . ARG B 1 12 ? 0.42 22.203 -0.52 1 60.09 12 ARG B C 1
ATOM 693 O O . ARG B 1 12 ? -0.293 21.234 -0.823 1 60.09 12 ARG B O 1
ATOM 700 N N . THR B 1 13 ? 1.589 22.562 -0.996 1 72.38 13 THR B N 1
ATOM 701 C CA . THR B 1 13 ? 2.139 21.625 -1.979 1 72.38 13 THR B CA 1
ATOM 702 C C . THR B 1 13 ? 2.418 20.266 -1.343 1 72.38 13 THR B C 1
ATOM 704 O O . THR B 1 13 ? 2.184 19.234 -1.961 1 72.38 13 THR B O 1
ATOM 707 N N . ALA B 1 14 ? 2.725 20.422 -0.153 1 74.56 14 ALA B N 1
ATOM 708 C CA . ALA B 1 14 ? 3.027 19.188 0.57 1 74.56 14 ALA B CA 1
ATOM 709 C C . ALA B 1 14 ? 1.763 18.375 0.804 1 74.56 14 ALA B C 1
ATOM 711 O O . ALA B 1 14 ? 1.779 17.141 0.675 1 74.56 14 ALA B O 1
ATOM 712 N N . GLN B 1 15 ? 0.695 19.062 1.067 1 81.06 15 GLN B N 1
ATOM 713 C CA . GLN B 1 15 ? -0.572 18.391 1.31 1 81.06 15 GLN B CA 1
ATOM 714 C C . GLN B 1 15 ? -1.149 17.812 0.016 1 81.06 15 GLN B C 1
ATOM 716 O O . GLN B 1 15 ? -1.737 16.734 0.014 1 81.06 15 GLN B O 1
ATOM 721 N N . GLN B 1 16 ? -0.99 18.656 -1.052 1 87.56 16 GLN B N 1
ATOM 722 C CA . GLN B 1 16 ? -1.442 18.172 -2.352 1 87.56 16 GLN B CA 1
ATOM 723 C C . GLN B 1 16 ? -0.667 16.922 -2.775 1 87.56 16 GLN B C 1
ATOM 725 O O . GLN B 1 16 ? -1.249 15.969 -3.291 1 87.56 16 GLN B O 1
ATOM 730 N N . GLU B 1 17 ? 0.537 16.969 -2.523 1 92.38 17 GLU B N 1
ATOM 731 C CA . GLU B 1 17 ? 1.37 15.828 -2.877 1 92.38 17 GLU B CA 1
ATOM 732 C C . GLU B 1 17 ? 0.994 14.602 -2.055 1 92.38 17 GLU B C 1
ATOM 734 O O . GLU B 1 17 ? 0.933 13.492 -2.584 1 92.38 17 GLU B O 1
ATOM 739 N N . LEU B 1 18 ? 0.73 14.898 -0.795 1 92.94 18 LEU B N 1
ATOM 740 C CA . LEU B 1 18 ? 0.314 13.797 0.063 1 92.94 18 LEU B CA 1
ATOM 741 C C . LEU B 1 18 ? -0.996 13.188 -0.428 1 92.94 18 LEU B C 1
ATOM 743 O O . LEU B 1 18 ? -1.128 11.969 -0.504 1 92.94 18 LEU B O 1
ATOM 747 N N . PHE B 1 19 ? -2 13.984 -0.775 1 94.44 19 PHE B N 1
ATOM 748 C CA . PHE B 1 19 ? -3.283 13.508 -1.279 1 94.44 19 PHE B CA 1
ATOM 749 C C . PHE B 1 19 ? -3.09 12.641 -2.516 1 94.44 19 PHE B C 1
ATOM 751 O O . PHE B 1 19 ? -3.539 11.492 -2.549 1 94.44 19 PHE B O 1
ATOM 758 N N . TYR B 1 20 ? -2.357 13.164 -3.484 1 96.25 20 TYR B N 1
ATOM 759 C CA . TYR B 1 20 ? -2.205 12.445 -4.746 1 96.25 20 TYR B CA 1
ATOM 760 C C . TYR B 1 20 ? -1.425 11.156 -4.547 1 96.25 20 TYR B C 1
ATOM 762 O O . TYR B 1 20 ? -1.762 10.125 -5.133 1 96.25 20 TYR B O 1
ATOM 770 N N . ASP B 1 21 ? -0.362 11.195 -3.719 1 97.56 21 ASP B N 1
ATOM 771 C CA . ASP B 1 21 ? 0.466 10.016 -3.506 1 97.56 21 ASP B CA 1
ATOM 772 C C . ASP B 1 21 ? -0.3 8.938 -2.742 1 97.56 21 ASP B C 1
ATOM 774 O O . ASP B 1 21 ? -0.173 7.746 -3.041 1 97.56 21 ASP B O 1
ATOM 778 N N . LEU B 1 22 ? -1.09 9.32 -1.756 1 98.12 22 LEU B N 1
ATOM 779 C CA . LEU B 1 22 ? -1.891 8.352 -1.018 1 98.12 22 LEU B CA 1
ATOM 780 C C . LEU B 1 22 ? -2.99 7.77 -1.9 1 98.12 22 LEU B C 1
ATOM 782 O O . LEU B 1 22 ? -3.295 6.578 -1.817 1 98.12 22 LEU B O 1
ATOM 786 N N . GLU B 1 23 ? -3.58 8.617 -2.742 1 98.12 23 GLU B N 1
ATOM 787 C CA . GLU B 1 23 ? -4.578 8.141 -3.695 1 98.12 23 GLU B CA 1
ATOM 788 C C . GLU B 1 23 ? -3.969 7.141 -4.676 1 98.12 23 GLU B C 1
ATOM 790 O O . GLU B 1 23 ? -4.566 6.102 -4.965 1 98.12 23 GLU B O 1
ATOM 795 N N . ASP B 1 24 ? -2.857 7.473 -5.176 1 98.5 24 ASP B N 1
ATOM 796 C CA . ASP B 1 24 ? -2.143 6.59 -6.094 1 98.5 24 ASP B CA 1
ATOM 797 C C . ASP B 1 24 ? -1.824 5.25 -5.43 1 98.5 24 ASP B C 1
ATOM 799 O O . ASP B 1 24 ? -2.025 4.191 -6.027 1 98.5 24 ASP B O 1
ATOM 803 N N . ALA B 1 25 ? -1.317 5.32 -4.191 1 98.75 25 ALA B N 1
ATOM 804 C CA . ALA B 1 25 ? -0.998 4.098 -3.461 1 98.75 25 ALA B CA 1
ATOM 805 C C . ALA B 1 25 ? -2.238 3.229 -3.279 1 98.75 25 ALA B C 1
ATOM 807 O O . ALA B 1 25 ? -2.195 2.02 -3.521 1 98.75 25 ALA B O 1
ATOM 808 N N . ALA B 1 26 ? -3.334 3.809 -2.883 1 98.81 26 ALA B N 1
ATOM 809 C CA . ALA B 1 26 ? -4.578 3.062 -2.711 1 98.81 26 ALA B CA 1
ATOM 810 C C . ALA B 1 26 ? -5.031 2.436 -4.027 1 98.81 26 ALA B C 1
ATOM 812 O O . ALA B 1 26 ? -5.461 1.281 -4.055 1 98.81 26 ALA B O 1
ATOM 813 N N . ALA B 1 27 ? -4.898 3.174 -5.129 1 98.75 27 ALA B N 1
ATOM 814 C CA . ALA B 1 27 ? -5.312 2.689 -6.445 1 98.75 27 ALA B CA 1
ATOM 815 C C . ALA B 1 27 ? -4.441 1.519 -6.895 1 98.75 27 ALA B C 1
ATOM 817 O O . ALA B 1 27 ? -4.957 0.499 -7.363 1 98.75 27 ALA B O 1
ATOM 818 N N . VAL B 1 28 ? -3.143 1.64 -6.754 1 98.88 28 VAL B N 1
ATOM 819 C CA . VAL B 1 28 ? -2.209 0.591 -7.148 1 98.88 28 VAL B CA 1
ATOM 820 C C . VAL B 1 28 ? -2.463 -0.667 -6.32 1 98.88 28 VAL B C 1
ATOM 822 O O . VAL B 1 28 ? -2.479 -1.778 -6.859 1 98.88 28 VAL B O 1
ATOM 825 N N . ILE B 1 29 ? -2.648 -0.51 -5.043 1 98.94 29 ILE B N 1
ATOM 826 C CA . ILE B 1 29 ? -2.92 -1.656 -4.184 1 98.94 29 ILE B CA 1
ATOM 827 C C . ILE B 1 29 ? -4.25 -2.297 -4.578 1 98.94 29 ILE B C 1
ATOM 829 O O . ILE B 1 29 ? -4.367 -3.523 -4.609 1 98.94 29 ILE B O 1
ATOM 833 N N . GLY B 1 30 ? -5.258 -1.478 -4.879 1 98.88 30 GLY B N 1
ATOM 834 C CA . GLY B 1 30 ? -6.523 -2.018 -5.348 1 98.88 30 GLY B CA 1
ATOM 835 C C . GLY B 1 30 ? -6.387 -2.846 -6.613 1 98.88 30 GLY B C 1
ATOM 836 O O . GLY B 1 30 ? -6.949 -3.938 -6.711 1 98.88 30 GLY B O 1
ATOM 837 N N . TRP B 1 31 ? -5.711 -2.289 -7.496 1 98.94 31 TRP B N 1
ATOM 838 C CA . TRP B 1 31 ? -5.422 -3.031 -8.719 1 98.94 31 TRP B CA 1
ATOM 839 C C . TRP B 1 31 ? -4.695 -4.336 -8.406 1 98.94 31 TRP B C 1
ATOM 841 O O . TRP B 1 31 ? -5.051 -5.395 -8.93 1 98.94 31 TRP B O 1
ATOM 851 N N . ALA B 1 32 ? -3.623 -4.316 -7.598 1 98.88 32 ALA B N 1
ATOM 852 C CA . ALA B 1 32 ? -2.842 -5.496 -7.242 1 98.88 32 ALA B CA 1
ATOM 853 C C . ALA B 1 32 ? -3.727 -6.578 -6.625 1 98.88 32 ALA B C 1
ATOM 855 O O . ALA B 1 32 ? -3.596 -7.758 -6.953 1 98.88 32 ALA B O 1
ATOM 856 N N . VAL B 1 33 ? -4.598 -6.164 -5.754 1 98.81 33 VAL B N 1
ATOM 857 C CA . VAL B 1 33 ? -5.5 -7.094 -5.082 1 98.81 33 VAL B CA 1
ATOM 858 C C . VAL B 1 33 ? -6.375 -7.801 -6.117 1 98.81 33 VAL B C 1
ATOM 860 O O . VAL B 1 33 ? -6.57 -9.016 -6.043 1 98.81 33 VAL B O 1
ATOM 863 N N . VAL B 1 34 ? -6.906 -7.105 -7.082 1 98.38 34 VAL B N 1
ATOM 864 C CA . VAL B 1 34 ? -7.738 -7.676 -8.141 1 98.38 34 VAL B CA 1
ATOM 865 C C . VAL B 1 34 ? -6.922 -8.672 -8.961 1 98.38 34 VAL B C 1
ATOM 867 O O . VAL B 1 34 ? -7.359 -9.805 -9.188 1 98.38 34 VAL B O 1
ATOM 870 N N . GLU B 1 35 ? -5.707 -8.289 -9.359 1 98 35 GLU B N 1
ATOM 871 C CA . GLU B 1 35 ? -4.84 -9.148 -10.156 1 98 35 GLU B CA 1
ATOM 872 C C . GLU B 1 35 ? -4.438 -10.398 -9.391 1 98 35 GLU B C 1
ATOM 874 O O . GLU B 1 35 ? -4.477 -11.508 -9.93 1 98 35 GLU B O 1
ATOM 879 N N . LEU B 1 36 ? -4.102 -10.289 -8.148 1 98.25 36 LEU B N 1
ATOM 880 C CA . LEU B 1 36 ? -3.686 -11.414 -7.324 1 98.25 36 LEU B CA 1
ATOM 881 C C . LEU B 1 36 ? -4.844 -12.383 -7.105 1 98.25 36 LEU B C 1
ATOM 883 O O . LEU B 1 36 ? -4.645 -13.602 -7.098 1 98.25 36 LEU B O 1
ATOM 887 N N . SER B 1 37 ? -6.008 -11.852 -6.93 1 97.31 37 SER B N 1
ATOM 888 C CA . SER B 1 37 ? -7.184 -12.695 -6.754 1 97.31 37 SER B CA 1
ATOM 889 C C . SER B 1 37 ? -7.477 -13.508 -8.016 1 97.31 37 SER B C 1
ATOM 891 O O . SER B 1 37 ? -7.883 -14.664 -7.93 1 97.31 37 SER B O 1
ATOM 893 N N . ALA B 1 38 ? -7.293 -12.828 -9.148 1 95.75 38 ALA B N 1
ATOM 894 C CA . ALA B 1 38 ? -7.484 -13.531 -10.414 1 95.75 38 ALA B CA 1
ATOM 895 C C . ALA B 1 38 ? -6.465 -14.648 -10.578 1 95.75 38 ALA B C 1
ATOM 897 O O . ALA B 1 38 ? -6.809 -15.75 -11.016 1 95.75 38 ALA B O 1
ATOM 898 N N . ILE B 1 39 ? -5.242 -14.406 -10.211 1 94.94 39 ILE B N 1
ATOM 899 C CA . ILE B 1 39 ? -4.203 -15.43 -10.289 1 94.94 39 ILE B CA 1
ATOM 900 C C . ILE B 1 39 ? -4.523 -16.562 -9.32 1 94.94 39 ILE B C 1
ATOM 902 O O . ILE B 1 39 ? -4.363 -17.734 -9.648 1 94.94 39 ILE B O 1
ATOM 906 N N . ALA B 1 40 ? -4.898 -16.172 -8.125 1 95.56 40 ALA B N 1
ATOM 907 C CA . ALA B 1 40 ? -5.242 -17.156 -7.109 1 95.56 40 ALA B CA 1
ATOM 908 C C . ALA B 1 40 ? -6.367 -18.078 -7.594 1 95.56 40 ALA B C 1
ATOM 910 O O . ALA B 1 40 ? -6.355 -19.281 -7.324 1 95.56 40 ALA B O 1
ATOM 911 N N . ALA B 1 41 ? -7.332 -17.531 -8.266 1 94.25 41 ALA B N 1
ATOM 912 C CA . ALA B 1 41 ? -8.484 -18.281 -8.75 1 94.25 41 ALA B CA 1
ATOM 913 C C . ALA B 1 41 ? -8.062 -19.328 -9.781 1 94.25 41 ALA B C 1
ATOM 915 O O . ALA B 1 41 ? -8.742 -20.344 -9.953 1 94.25 41 ALA B O 1
ATOM 916 N N . ASN B 1 42 ? -6.879 -19.141 -10.359 1 87.88 42 ASN B N 1
ATOM 917 C CA . ASN B 1 42 ? -6.367 -20.047 -11.383 1 87.88 42 ASN B CA 1
ATOM 918 C C . ASN B 1 42 ? -5.16 -20.828 -10.875 1 87.88 42 ASN B C 1
ATOM 920 O O . ASN B 1 42 ? -4.445 -21.453 -11.672 1 87.88 42 ASN B O 1
ATOM 924 N N . GLY B 1 43 ? -4.922 -20.594 -9.656 1 82.81 43 GLY B N 1
ATOM 925 C CA . GLY B 1 43 ? -3.732 -21.203 -9.07 1 82.81 43 GLY B CA 1
ATOM 926 C C . GLY B 1 43 ? -3.713 -22.719 -9.188 1 82.81 43 GLY B C 1
ATOM 927 O O . GLY B 1 43 ? -4.766 -23.359 -9.172 1 82.81 43 GLY B O 1
ATOM 928 N N . LYS B 1 44 ? -2.557 -23.281 -9.305 1 80.56 44 LYS B N 1
ATOM 929 C CA . LYS B 1 44 ? -2.398 -24.703 -9.602 1 80.56 44 LYS B CA 1
ATOM 930 C C . LYS B 1 44 ? -2.33 -25.516 -8.312 1 80.56 44 LYS B C 1
ATOM 932 O O . LYS B 1 44 ? -2.725 -26.688 -8.297 1 80.56 44 LYS B O 1
ATOM 937 N N . THR B 1 45 ? -1.773 -24.719 -7.215 1 90.75 45 THR B N 1
ATOM 938 C CA . THR B 1 45 ? -1.654 -25.469 -5.969 1 90.75 45 THR B CA 1
ATOM 939 C C . THR B 1 45 ? -2.404 -24.766 -4.84 1 90.75 45 THR B C 1
ATOM 941 O O . THR B 1 45 ? -2.469 -23.531 -4.805 1 90.75 45 THR B O 1
ATOM 944 N N . PRO B 1 46 ? -2.939 -25.516 -3.936 1 94.06 46 PRO B N 1
ATOM 945 C CA . PRO B 1 46 ? -3.666 -24.938 -2.803 1 94.06 46 PRO B CA 1
ATOM 946 C C . PRO B 1 46 ? -2.799 -24 -1.961 1 94.06 46 PRO B C 1
ATOM 948 O O . PRO B 1 46 ? -3.281 -22.984 -1.474 1 94.06 46 PRO B O 1
ATOM 951 N N . SER B 1 47 ? -1.57 -24.344 -1.734 1 93.38 47 SER B N 1
ATOM 952 C CA . SER B 1 47 ? -0.671 -23.531 -0.92 1 93.38 47 SER B CA 1
ATOM 953 C C . SER B 1 47 ? -0.425 -22.172 -1.558 1 93.38 47 SER B C 1
ATOM 955 O O . SER B 1 47 ? -0.412 -21.156 -0.868 1 93.38 47 SER B O 1
ATOM 957 N N . GLU B 1 48 ? -0.285 -22.203 -2.848 1 93 48 GLU B N 1
ATOM 958 C CA . GLU B 1 48 ? -0.079 -20.953 -3.566 1 93 48 GLU B CA 1
ATOM 959 C C . GLU B 1 48 ? -1.337 -20.094 -3.543 1 93 48 GLU B C 1
ATOM 961 O O . GLU B 1 48 ? -1.26 -18.875 -3.336 1 93 48 GLU B O 1
ATOM 966 N N . THR B 1 49 ? -2.395 -20.734 -3.74 1 95.75 49 THR B N 1
ATOM 967 C CA . THR B 1 49 ? -3.674 -20.047 -3.707 1 95.75 49 THR B CA 1
ATOM 968 C C . THR B 1 49 ? -3.902 -19.391 -2.342 1 95.75 49 THR B C 1
ATOM 970 O O . THR B 1 49 ? -4.27 -18.219 -2.258 1 95.75 49 THR B O 1
ATOM 973 N N . ALA B 1 50 ? -3.627 -20.078 -1.321 1 96.38 50 ALA B N 1
ATOM 974 C CA . ALA B 1 50 ? -3.809 -19.578 0.039 1 96.38 50 ALA B CA 1
ATOM 975 C C . ALA B 1 50 ? -2.887 -18.391 0.316 1 96.38 50 ALA B C 1
ATOM 977 O O . ALA B 1 50 ? -3.287 -17.422 0.966 1 96.38 50 ALA B O 1
ATOM 978 N N . ALA B 1 51 ? -1.705 -18.547 -0.134 1 96.12 51 ALA B N 1
ATOM 979 C CA . ALA B 1 51 ? -0.742 -17.469 0.062 1 96.12 51 ALA B CA 1
ATOM 980 C C . ALA B 1 51 ? -1.202 -16.188 -0.633 1 96.12 51 ALA B C 1
ATOM 982 O O . ALA B 1 51 ? -1.181 -15.102 -0.038 1 96.12 51 ALA B O 1
ATOM 983 N N . LEU B 1 52 ? -1.667 -16.344 -1.861 1 97.81 52 LEU B N 1
ATOM 984 C CA . LEU B 1 52 ? -2.098 -15.188 -2.639 1 97.81 52 LEU B CA 1
ATOM 985 C C . LEU B 1 52 ? -3.352 -14.562 -2.033 1 97.81 52 LEU B C 1
ATOM 987 O O . LEU B 1 52 ? -3.502 -13.336 -2.031 1 97.81 52 LEU B O 1
ATOM 991 N N . ILE B 1 53 ? -4.203 -15.32 -1.49 1 98.06 53 ILE B N 1
ATOM 992 C CA . ILE B 1 53 ? -5.422 -14.828 -0.848 1 98.06 53 ILE B CA 1
ATOM 993 C C . ILE B 1 53 ? -5.059 -14.062 0.421 1 98.06 53 ILE B C 1
ATOM 995 O O . ILE B 1 53 ? -5.594 -12.977 0.669 1 98.06 53 ILE B O 1
ATOM 999 N N . LYS B 1 54 ? -4.121 -14.586 1.172 1 98.31 54 LYS B N 1
ATOM 1000 C CA . LYS B 1 54 ? -3.672 -13.914 2.387 1 98.31 54 LYS B CA 1
ATOM 1001 C C . LYS B 1 54 ? -3.014 -12.578 2.062 1 98.31 54 LYS B C 1
ATOM 1003 O O . LYS B 1 54 ? -3.303 -11.562 2.705 1 98.31 54 LYS B O 1
ATOM 1008 N N . ILE B 1 55 ? -2.162 -12.586 1.082 1 98.81 55 ILE B N 1
ATOM 1009 C CA . ILE B 1 55 ? -1.511 -11.359 0.645 1 98.81 55 ILE B CA 1
ATOM 1010 C C . ILE B 1 55 ? -2.566 -10.336 0.23 1 98.81 55 ILE B C 1
ATOM 1012 O O . ILE B 1 55 ? -2.506 -9.172 0.636 1 98.81 55 ILE B O 1
ATOM 1016 N N . SER B 1 56 ? -3.516 -10.773 -0.588 1 98.81 56 SER B N 1
ATOM 1017 C CA . SER B 1 56 ? -4.562 -9.883 -1.089 1 98.81 56 SER B CA 1
ATOM 1018 C C . SER B 1 56 ? -5.379 -9.297 0.055 1 98.81 56 SER B C 1
ATOM 1020 O O . SER B 1 56 ? -5.703 -8.102 0.045 1 98.81 56 SER B O 1
ATOM 1022 N N . ALA B 1 57 ? -5.699 -10.109 1.017 1 98.62 57 ALA B N 1
ATOM 1023 C CA . ALA B 1 57 ? -6.504 -9.648 2.146 1 98.62 57 ALA B CA 1
ATOM 1024 C C . ALA B 1 57 ? -5.762 -8.594 2.961 1 98.62 57 ALA B C 1
ATOM 1026 O O . ALA B 1 57 ? -6.344 -7.582 3.357 1 98.62 57 ALA B O 1
ATOM 1027 N N . LEU B 1 58 ? -4.535 -8.797 3.254 1 98.81 58 LEU B N 1
ATOM 1028 C CA . LEU B 1 58 ? -3.729 -7.855 4.02 1 98.81 58 LEU B CA 1
ATOM 1029 C C . LEU B 1 58 ? -3.543 -6.551 3.248 1 98.81 58 LEU B C 1
ATOM 1031 O O . LEU B 1 58 ? -3.637 -5.465 3.824 1 98.81 58 LEU B O 1
ATOM 1035 N N . LEU B 1 59 ? -3.311 -6.676 1.945 1 98.94 59 LEU B N 1
ATOM 1036 C CA . LEU B 1 59 ? -3.176 -5.484 1.11 1 98.94 59 LEU B CA 1
ATOM 1037 C C . LEU B 1 59 ? -4.484 -4.707 1.06 1 98.94 59 LEU B C 1
ATOM 1039 O O . LEU B 1 59 ? -4.48 -3.473 1.087 1 98.94 59 LEU B O 1
ATOM 1043 N N . ALA B 1 60 ? -5.598 -5.395 1.014 1 98.81 60 ALA B N 1
ATOM 1044 C CA . ALA B 1 60 ? -6.902 -4.734 0.979 1 98.81 60 ALA B CA 1
ATOM 1045 C C . ALA B 1 60 ? -7.141 -3.928 2.252 1 98.81 60 ALA B C 1
ATOM 1047 O O . ALA B 1 60 ? -7.68 -2.818 2.199 1 98.81 60 ALA B O 1
ATOM 1048 N N . ALA B 1 61 ? -6.762 -4.488 3.332 1 98.75 61 ALA B N 1
ATOM 1049 C CA . ALA B 1 61 ? -6.895 -3.768 4.594 1 98.75 61 ALA B CA 1
ATOM 1050 C C . ALA B 1 61 ? -6.07 -2.484 4.586 1 98.75 61 ALA B C 1
ATOM 1052 O O . ALA B 1 61 ? -6.539 -1.436 5.035 1 98.75 61 ALA B O 1
ATOM 1053 N N . GLN B 1 62 ? -4.883 -2.566 4.09 1 98.75 62 GLN B N 1
ATOM 1054 C CA . GLN B 1 62 ? -4.039 -1.38 3.994 1 98.75 62 GLN B CA 1
ATOM 1055 C C . GLN B 1 62 ? -4.613 -0.377 2.996 1 98.75 62 GLN B C 1
ATOM 1057 O O . GLN B 1 62 ? -4.535 0.834 3.211 1 98.75 62 GLN B O 1
ATOM 1062 N N . GLN B 1 63 ? -5.113 -0.816 1.934 1 98.88 63 GLN B N 1
ATOM 1063 C CA . GLN B 1 63 ? -5.738 0.038 0.93 1 98.88 63 GLN B CA 1
ATOM 1064 C C . GLN B 1 63 ? -6.828 0.907 1.549 1 98.88 63 GLN B C 1
ATOM 1066 O O . GLN B 1 63 ? -6.918 2.102 1.257 1 98.88 63 GLN B O 1
ATOM 1071 N N . GLU B 1 64 ? -7.66 0.292 2.305 1 98.62 64 GLU B N 1
ATOM 1072 C CA . GLU B 1 64 ? -8.758 1.009 2.941 1 98.62 64 GLU B CA 1
ATOM 1073 C C . GLU B 1 64 ? -8.242 2.148 3.816 1 98.62 64 GLU B C 1
ATOM 1075 O O . GLU B 1 64 ? -8.766 3.262 3.766 1 98.62 64 GLU B O 1
ATOM 1080 N N . LYS B 1 65 ? -7.27 1.893 4.59 1 98.12 65 LYS B N 1
ATOM 1081 C CA . LYS B 1 65 ? -6.695 2.914 5.461 1 98.12 65 LYS B CA 1
ATOM 1082 C C . LYS B 1 65 ? -6.117 4.07 4.648 1 98.12 65 LYS B C 1
ATOM 1084 O O . LYS B 1 65 ? -6.348 5.238 4.973 1 98.12 65 LYS B O 1
ATOM 1089 N N . LEU B 1 66 ? -5.363 3.707 3.633 1 98.44 66 LEU B N 1
ATOM 1090 C CA . LEU B 1 66 ? -4.715 4.73 2.82 1 98.44 66 LEU B CA 1
ATOM 1091 C C . LEU B 1 66 ? -5.754 5.602 2.115 1 98.44 66 LEU B C 1
ATOM 1093 O O . LEU B 1 66 ? -5.555 6.809 1.959 1 98.44 66 LEU B O 1
ATOM 1097 N N . ALA B 1 67 ? -6.824 4.984 1.692 1 98.31 67 ALA B N 1
ATOM 1098 C CA . ALA B 1 67 ? -7.902 5.727 1.049 1 98.31 67 ALA B CA 1
ATOM 1099 C C . ALA B 1 67 ? -8.539 6.719 2.018 1 98.31 67 ALA B C 1
ATOM 1101 O O . ALA B 1 67 ? -8.867 7.848 1.638 1 98.31 67 ALA B O 1
ATOM 1102 N N . VAL B 1 68 ? -8.727 6.273 3.221 1 97 68 VAL B N 1
ATOM 1103 C CA . VAL B 1 68 ? -9.289 7.148 4.246 1 97 68 VAL B CA 1
ATOM 1104 C C . VAL B 1 68 ? -8.383 8.367 4.43 1 97 68 VAL B C 1
ATOM 1106 O O . VAL B 1 68 ? -8.859 9.508 4.418 1 97 68 VAL B O 1
ATOM 1109 N N . TYR B 1 69 ? -7.082 8.164 4.527 1 95.88 69 TYR B N 1
ATOM 1110 C CA . TYR B 1 69 ? -6.156 9.266 4.742 1 95.88 69 TYR B CA 1
ATOM 1111 C C . TYR B 1 69 ? -6.098 10.18 3.523 1 95.88 69 TYR B C 1
ATOM 1113 O O . TYR B 1 69 ? -5.918 11.391 3.654 1 95.88 69 TYR B O 1
ATOM 1121 N N . ALA B 1 70 ? -6.172 9.609 2.332 1 96.19 70 ALA B N 1
ATOM 1122 C CA . ALA B 1 70 ? -6.246 10.43 1.129 1 96.19 70 ALA B CA 1
ATOM 1123 C C . ALA B 1 70 ? -7.441 11.383 1.186 1 96.19 70 ALA B C 1
ATOM 1125 O O . ALA B 1 70 ? -7.32 12.562 0.856 1 96.19 70 ALA B O 1
ATOM 1126 N N . GLY B 1 71 ? -8.578 10.836 1.584 1 94.88 71 GLY B N 1
ATOM 1127 C CA . GLY B 1 71 ? -9.766 11.664 1.748 1 94.88 71 GLY B CA 1
ATOM 1128 C C . GLY B 1 71 ? -9.57 12.781 2.752 1 94.88 71 GLY B C 1
ATOM 1129 O O . GLY B 1 71 ? -10 13.914 2.52 1 94.88 71 GLY B O 1
ATOM 1130 N N . GLU B 1 72 ? -8.961 12.5 3.902 1 92.56 72 GLU B N 1
ATOM 1131 C CA . GLU B 1 72 ? -8.68 13.508 4.922 1 92.56 72 GLU B CA 1
ATOM 1132 C C . GLU B 1 72 ? -7.781 14.617 4.371 1 92.56 72 GLU B C 1
ATOM 1134 O O . GLU B 1 72 ? -8.023 15.797 4.613 1 92.56 72 GLU B O 1
ATOM 1139 N N . ALA B 1 73 ? -6.715 14.18 3.662 1 91.06 73 ALA B N 1
ATOM 1140 C CA . ALA B 1 73 ? -5.785 15.141 3.072 1 91.06 73 ALA B CA 1
ATOM 1141 C C . ALA B 1 73 ? -6.496 16.047 2.072 1 91.06 73 ALA B C 1
ATOM 1143 O O . ALA B 1 73 ? -6.227 17.25 2.014 1 91.06 73 ALA B O 1
ATOM 1144 N N . LYS B 1 74 ? -7.406 15.484 1.328 1 91.06 74 LYS B N 1
ATOM 1145 C CA . LYS B 1 74 ? -8.18 16.25 0.361 1 91.06 74 LYS B CA 1
ATOM 1146 C C . LYS B 1 74 ? -9.062 17.281 1.061 1 91.06 74 LYS B C 1
ATOM 1148 O O . LYS B 1 74 ? -9.141 18.438 0.629 1 91.06 74 LYS B O 1
ATOM 1153 N N . SER B 1 75 ? -9.766 16.844 2.092 1 89.56 75 SER B N 1
ATOM 1154 C CA . SER B 1 75 ? -10.664 17.719 2.844 1 89.56 75 SER B CA 1
ATOM 1155 C C . SER B 1 75 ? -9.914 18.875 3.484 1 89.56 75 SER B C 1
ATOM 1157 O O . SER B 1 75 ? -10.414 20 3.531 1 89.56 75 SER B O 1
ATOM 1159 N N . GLN B 1 76 ? -8.742 18.641 4.066 1 81.75 76 GLN B N 1
ATOM 1160 C CA . GLN B 1 76 ? -7.926 19.688 4.691 1 81.75 76 GLN B CA 1
ATOM 1161 C C . GLN B 1 76 ? -7.492 20.734 3.672 1 81.75 76 GLN B C 1
ATOM 1163 O O . GLN B 1 76 ? -7.352 21.906 4.008 1 81.75 76 GLN B O 1
ATOM 1168 N N . ARG B 1 77 ? -7.32 20.328 2.506 1 77.56 77 ARG B N 1
ATOM 1169 C CA . ARG B 1 77 ? -6.992 21.266 1.431 1 77.56 77 ARG B CA 1
ATOM 1170 C C . ARG B 1 77 ? -8.18 22.172 1.105 1 77.56 77 ARG B C 1
ATOM 1172 O O . ARG B 1 77 ? -7.996 23.359 0.815 1 77.56 77 ARG B O 1
ATOM 1179 N N . ILE B 1 78 ? -9.352 21.547 1.155 1 74.25 78 ILE B N 1
ATOM 1180 C CA . ILE B 1 78 ? -10.555 22.297 0.829 1 74.25 78 ILE B CA 1
ATOM 1181 C C . ILE B 1 78 ? -10.852 23.312 1.933 1 74.25 78 ILE B C 1
ATOM 1183 O O . ILE B 1 78 ? -11.266 24.438 1.654 1 74.25 78 ILE B O 1
ATOM 1187 N N . THR B 1 79 ? -10.672 23.047 3.193 1 73.94 79 THR B N 1
ATOM 1188 C CA . THR B 1 79 ? -11 23.938 4.309 1 73.94 79 THR B CA 1
ATOM 1189 C C . THR B 1 79 ? -10.016 25.094 4.379 1 73.94 79 THR B C 1
ATOM 1191 O O . THR B 1 79 ? -10.336 26.156 4.938 1 73.94 79 THR B O 1
ATOM 1194 N N . ARG B 1 80 ? -8.875 24.875 3.928 1 63.03 80 ARG B N 1
ATOM 1195 C CA . ARG B 1 80 ? -7.898 25.953 4.008 1 63.03 80 ARG B CA 1
ATOM 1196 C C . ARG B 1 80 ? -7.965 26.844 2.771 1 63.03 80 ARG B C 1
ATOM 1198 O O . ARG B 1 80 ? -7.277 27.859 2.697 1 63.03 80 ARG B O 1
ATOM 1205 N N . LEU B 1 81 ? -8.656 26.484 1.868 1 52.56 81 LEU B N 1
ATOM 1206 C CA . LEU B 1 81 ? -8.914 27.391 0.748 1 52.56 81 LEU B CA 1
ATOM 1207 C C . LEU B 1 81 ? -10.055 28.344 1.07 1 52.56 81 LEU B C 1
ATOM 1209 O O . LEU B 1 81 ? -10.961 28.016 1.839 1 52.56 81 LEU B O 1
#

Secondary structure (DSSP, 8-state):
-TTSGGGGS-HHHHHHHHHHHHHHHHHHHHHHHHHHHHHHHT-SSHHHHHHHHHHHHHHHHHHHHHHHHHHHHHHHHHHT-/--SSGGGGS-HHHHHHHHHHHHHHHHHHHHHHHHHHHHHHHT-SSHHHHHHHHHHHHHHHHHHHHHHHHHHHHHHHHHHT-

pLDDT: mean 86.15, std 18.34, range [37.09, 98.94]

Nearest PDB structures (foldseek):
  4ilo-assembly1_A  TM=8.386E-01  e=3.493E+00  Chlamydia trachomatis L2/434/Bu
  4fzs-assembly1_A  TM=7.587E-01  e=3.493E+00  Homo sapiens
  8tsh-assembly1_F  TM=7.904E-01  e=7.567E+00  Cald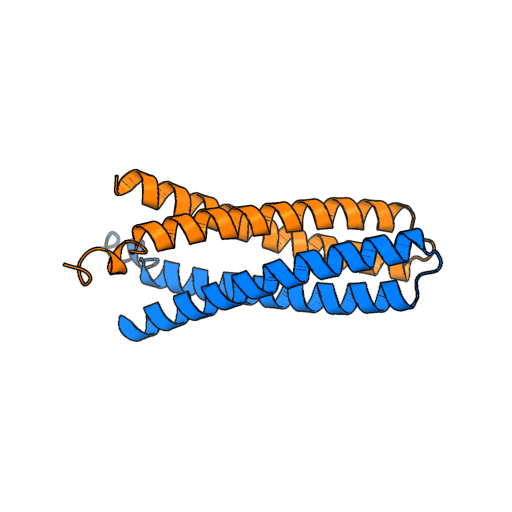imonas thermodepolymerans
  3etz-assembly2_B  TM=4.570E-01  e=9.045E+00  Fusobacterium nucleatum
  4ilo-assembly1_A  TM=9.280E-01  e=4.662E+00  Chlamydia trachomatis L2/434/Bu

Sequence (162 aa):
MKKLIQGLDGPRTAQQELFYDLEDAAAVIGWAVVELSAIAANGKTPSETAALIKISALLAAQQEKLAVYAGEAKSQRITRLMKKLIQGLDGPRTAQQELFYDLEDAAAVIGWAVVELSAIAANGKTPSETAALIKISALLAAQQEKLAVYAGEAKSQRITRL

Radius of gyration: 19.19 Å; Cα contacts (8 Å, |Δi|>4): 138; chains: 2; bounding box: 32×64×51 Å